Protein AF-A0A6A3K4R6-F1 (afdb_monomer_lite)

pLDDT: mean 71.96, std 21.34, range [23.67, 96.44]

Secondary structure (DSSP, 8-state):
--SEEEES-EEES-SS-SEE-TT--EEEEEEES-EEE-B-S--TTSSSBBS--EE--SEEEEEEES-EEESBBPPP-------TT-EEEEEEES-EEES-BS-S----TTEEEEEE--B---SSSS-----TT---S--------

InterPro domains:
  IPR011050 Pectin lyase fold/virulence factor [SSF51126] (2-77)
  IPR012334 Pectin lyase fold [G3DSA:2.160.20.10] (1-119)

Structure (mmCIF, N/CA/C/O backbone):
data_AF-A0A6A3K4R6-F1
#
_entry.id   AF-A0A6A3K4R6-F1
#
loop_
_atom_site.group_PDB
_atom_site.id
_atom_site.type_symbol
_atom_site.label_atom_id
_atom_site.label_alt_id
_atom_site.label_comp_id
_atom_site.label_asym_id
_atom_site.label_entity_id
_atom_site.label_seq_id
_atom_site.pdbx_PDB_ins_code
_atom_site.Cartn_x
_atom_site.Cartn_y
_atom_site.Cartn_z
_atom_site.occupancy
_atom_site.B_iso_or_equiv
_atom_site.auth_seq_id
_atom_site.auth_comp_id
_atom_site.auth_asym_id
_atom_site.auth_atom_id
_atom_site.pdbx_PDB_model_num
ATOM 1 N N . MET A 1 1 ? -13.097 -9.880 8.259 1.00 80.56 1 MET A N 1
ATOM 2 C CA . MET A 1 1 ? -11.750 -10.225 8.768 1.00 80.56 1 MET A CA 1
ATOM 3 C C . MET A 1 1 ? -11.466 -9.367 9.985 1.00 80.56 1 MET A C 1
ATOM 5 O O . MET A 1 1 ? -11.876 -8.216 9.991 1.00 80.56 1 MET A O 1
ATOM 9 N N . LYS A 1 2 ? -10.820 -9.906 11.020 1.00 90.12 2 LYS A N 1
ATOM 10 C CA . LYS A 1 2 ? -10.586 -9.198 12.286 1.00 90.12 2 LYS A CA 1
ATOM 11 C C . LYS A 1 2 ? -9.238 -9.623 12.861 1.00 90.12 2 LYS A C 1
ATOM 13 O O . LYS A 1 2 ? -8.918 -10.804 12.772 1.00 90.12 2 LYS A O 1
ATOM 18 N N . LYS A 1 3 ? -8.496 -8.690 13.471 1.00 90.94 3 LYS A N 1
ATOM 19 C CA . LYS A 1 3 ? -7.170 -8.930 14.076 1.00 90.94 3 LYS A CA 1
ATOM 20 C C . LYS A 1 3 ? -6.154 -9.509 13.083 1.00 90.94 3 LYS A C 1
ATOM 22 O O . LYS A 1 3 ? -5.477 -10.488 13.380 1.00 90.94 3 LYS A O 1
ATOM 27 N N . ILE A 1 4 ? -6.059 -8.905 11.902 1.00 93.50 4 ILE A N 1
ATOM 28 C CA . ILE A 1 4 ? -5.024 -9.257 10.925 1.00 93.50 4 ILE A CA 1
ATOM 29 C C . ILE A 1 4 ? -3.792 -8.386 11.174 1.00 93.50 4 ILE A C 1
ATOM 31 O O . ILE A 1 4 ? -3.918 -7.169 11.307 1.00 93.50 4 ILE A O 1
ATOM 35 N N . TRP A 1 5 ? -2.610 -8.998 11.228 1.00 95.12 5 TRP A N 1
ATOM 36 C CA . TRP A 1 5 ? -1.346 -8.282 11.365 1.00 95.12 5 TRP A CA 1
ATOM 37 C C . TRP A 1 5 ? -0.353 -8.773 10.317 1.00 95.12 5 TRP A C 1
ATOM 39 O O . TRP A 1 5 ? -0.041 -9.961 10.260 1.00 95.12 5 TRP A O 1
ATOM 49 N N . LEU A 1 6 ? 0.102 -7.849 9.475 1.00 94.56 6 LEU A N 1
ATOM 50 C CA . LEU A 1 6 ? 1.188 -8.047 8.526 1.00 94.56 6 LEU A CA 1
ATOM 51 C C . LEU A 1 6 ? 2.399 -7.282 9.061 1.00 94.56 6 LEU A C 1
ATOM 53 O O . LEU A 1 6 ? 2.323 -6.071 9.263 1.00 94.56 6 LEU A O 1
ATOM 57 N N . ASP A 1 7 ? 3.486 -7.990 9.337 1.00 96.12 7 ASP A N 1
ATOM 58 C CA . ASP A 1 7 ? 4.677 -7.425 9.972 1.00 96.12 7 ASP A CA 1
ATOM 59 C C . ASP A 1 7 ? 5.938 -8.017 9.361 1.00 96.12 7 ASP A C 1
ATOM 61 O O . ASP A 1 7 ? 5.998 -9.229 9.141 1.00 96.12 7 ASP A O 1
ATOM 65 N N . ARG A 1 8 ? 6.944 -7.168 9.117 1.00 95.75 8 ARG A N 1
ATOM 66 C CA . ARG A 1 8 ? 8.243 -7.571 8.549 1.00 95.75 8 ARG A CA 1
ATOM 67 C C . ARG A 1 8 ? 8.113 -8.416 7.277 1.00 95.75 8 ARG A C 1
ATOM 69 O O . ARG A 1 8 ? 8.860 -9.375 7.084 1.00 95.75 8 ARG A O 1
ATOM 76 N N . ILE A 1 9 ? 7.167 -8.062 6.409 1.00 96.44 9 ILE A N 1
ATOM 77 C CA . ILE A 1 9 ? 7.037 -8.692 5.094 1.00 96.44 9 ILE A CA 1
ATOM 78 C C . ILE A 1 9 ? 7.747 -7.858 4.031 1.00 96.44 9 ILE A C 1
ATOM 80 O O . ILE A 1 9 ? 7.853 -6.641 4.166 1.00 96.44 9 ILE A O 1
ATOM 84 N N . LYS A 1 10 ? 8.189 -8.517 2.958 1.00 95.25 10 LYS A N 1
ATOM 85 C CA . LYS A 1 10 ? 8.566 -7.858 1.707 1.00 95.25 10 LYS A CA 1
ATOM 86 C C . LYS A 1 10 ? 7.653 -8.343 0.587 1.00 95.25 10 LYS A C 1
ATOM 88 O O . LYS A 1 10 ? 7.466 -9.551 0.440 1.00 95.25 10 LYS A O 1
ATOM 93 N N . ILE A 1 11 ? 7.098 -7.420 -0.195 1.00 94.81 11 ILE A N 1
ATOM 94 C CA . ILE A 1 11 ? 6.340 -7.734 -1.413 1.00 94.81 11 ILE A CA 1
ATOM 95 C C . ILE A 1 11 ? 6.994 -7.018 -2.591 1.00 94.81 11 ILE A C 1
ATOM 97 O O . ILE A 1 11 ? 7.172 -5.804 -2.545 1.00 94.81 11 ILE A O 1
ATOM 101 N N . SER A 1 12 ? 7.330 -7.773 -3.639 1.00 94.75 12 SER A N 1
ATOM 102 C CA . SER A 1 12 ? 7.979 -7.268 -4.852 1.00 94.75 12 SER A CA 1
ATOM 103 C C . SER A 1 12 ? 7.542 -8.053 -6.093 1.00 94.75 12 SER A C 1
ATOM 105 O O . SER A 1 12 ? 7.108 -9.201 -5.979 1.00 94.75 12 SER A O 1
ATOM 107 N N . CYS A 1 13 ? 7.675 -7.451 -7.280 1.00 91.50 13 CYS A N 1
ATOM 108 C CA . CYS A 1 13 ? 7.436 -8.094 -8.584 1.00 91.50 13 CYS A CA 1
ATOM 109 C C . CYS A 1 13 ? 6.046 -8.753 -8.741 1.00 91.50 13 CYS A C 1
ATOM 111 O O . CYS A 1 13 ? 5.913 -9.835 -9.317 1.00 91.50 13 CYS A O 1
ATOM 113 N N . VAL A 1 14 ? 4.994 -8.116 -8.216 1.00 91.00 14 VAL A N 1
ATOM 114 C CA . VAL A 1 14 ? 3.603 -8.592 -8.326 1.00 91.00 14 VAL A CA 1
ATOM 115 C C . VAL A 1 14 ? 2.933 -7.967 -9.550 1.00 91.00 14 VAL A C 1
ATOM 117 O O . VAL A 1 14 ? 3.087 -6.783 -9.799 1.00 91.00 14 VAL A O 1
ATOM 120 N N . GLY A 1 15 ? 2.129 -8.726 -10.304 1.00 87.75 15 GLY A N 1
ATOM 121 C CA . GLY A 1 15 ? 1.478 -8.207 -11.522 1.00 87.75 15 GLY A CA 1
ATOM 122 C C . GLY A 1 15 ? 0.275 -7.273 -11.292 1.00 87.75 15 GLY A C 1
ATOM 123 O O . GLY A 1 15 ? -0.180 -6.606 -12.219 1.00 87.75 15 GLY A O 1
ATOM 124 N N . ARG A 1 16 ? -0.285 -7.234 -10.076 1.00 89.06 16 ARG A N 1
ATOM 125 C CA . ARG A 1 16 ? -1.408 -6.358 -9.685 1.00 89.06 16 ARG A CA 1
ATOM 126 C C . ARG A 1 16 ? -1.232 -5.898 -8.230 1.00 89.06 16 ARG A C 1
ATOM 128 O O . ARG A 1 16 ? -0.127 -5.527 -7.873 1.00 89.06 16 ARG A O 1
ATOM 135 N N . GLN A 1 17 ? -2.271 -5.870 -7.394 1.00 89.25 17 GLN A N 1
ATOM 136 C CA . GLN A 1 17 ? -2.189 -5.283 -6.047 1.00 89.25 17 GLN A CA 1
ATOM 137 C C . GLN A 1 17 ? -1.116 -5.945 -5.181 1.00 89.25 17 GLN A C 1
ATOM 139 O O . GLN A 1 17 ? -1.145 -7.164 -5.022 1.00 89.25 17 GLN A O 1
ATOM 144 N N . LEU A 1 18 ? -0.254 -5.134 -4.560 1.00 89.38 18 LEU A N 1
ATOM 145 C CA . LEU A 1 18 ? 0.620 -5.594 -3.478 1.00 89.38 18 LEU A CA 1
ATOM 146 C C . LEU A 1 18 ? -0.230 -6.033 -2.281 1.00 89.38 18 LEU A C 1
ATOM 148 O O . LEU A 1 18 ? -0.046 -7.125 -1.756 1.00 89.38 18 LEU A O 1
ATOM 152 N N . ILE A 1 19 ? -1.213 -5.211 -1.895 1.00 89.19 19 ILE A N 1
ATOM 153 C CA . ILE A 1 19 ? -2.213 -5.546 -0.874 1.00 89.19 19 ILE A CA 1
ATOM 154 C C . ILE A 1 19 ? -3.594 -5.073 -1.325 1.00 89.19 19 ILE A C 1
ATOM 156 O O . ILE A 1 19 ? -3.782 -3.943 -1.785 1.00 89.19 19 ILE A O 1
ATOM 160 N N . THR A 1 20 ? -4.605 -5.925 -1.142 1.00 87.94 20 THR A N 1
ATOM 161 C CA . THR A 1 20 ? -5.998 -5.527 -1.334 1.00 87.94 20 THR A CA 1
ATOM 162 C C . THR A 1 20 ? -6.940 -6.200 -0.351 1.00 87.94 20 THR A C 1
ATOM 164 O O . THR A 1 20 ? -6.850 -7.398 -0.102 1.00 87.94 20 THR A O 1
ATOM 167 N N . THR A 1 21 ? -7.886 -5.422 0.173 1.00 82.56 21 THR A N 1
ATOM 168 C CA . THR A 1 21 ? -9.056 -5.946 0.894 1.00 82.56 21 THR A CA 1
ATOM 169 C C . THR A 1 21 ? -10.274 -6.077 -0.023 1.00 82.56 21 THR A C 1
ATOM 171 O O . THR A 1 21 ? -11.246 -6.745 0.326 1.00 82.56 21 THR A O 1
ATOM 174 N N . ASN A 1 22 ? -10.227 -5.472 -1.218 1.00 79.06 22 ASN A N 1
ATOM 175 C CA . ASN A 1 22 ? -11.336 -5.394 -2.166 1.00 79.06 22 ASN A CA 1
ATOM 176 C C . ASN A 1 22 ? -12.656 -5.008 -1.460 1.00 79.06 22 ASN A C 1
ATOM 178 O O . ASN A 1 22 ? -12.718 -3.955 -0.839 1.00 79.06 22 ASN A O 1
ATOM 182 N N . LYS A 1 23 ? -13.709 -5.836 -1.520 1.00 75.62 23 LYS A N 1
ATOM 183 C CA . LYS A 1 23 ? -14.994 -5.598 -0.833 1.00 75.62 23 LYS A CA 1
ATOM 184 C C . LYS A 1 23 ? -15.118 -6.312 0.517 1.00 75.62 23 LYS A C 1
ATOM 186 O O . LYS A 1 23 ? -16.192 -6.296 1.113 1.00 75.62 23 LYS A O 1
ATOM 191 N N . ALA A 1 24 ? -14.069 -6.979 0.992 1.00 73.88 24 ALA A N 1
ATOM 192 C CA . ALA A 1 24 ? -14.143 -7.720 2.242 1.00 73.88 24 ALA A CA 1
ATOM 193 C C . ALA A 1 24 ? -14.234 -6.757 3.435 1.00 73.88 24 ALA A C 1
ATOM 195 O O . ALA A 1 24 ? -13.428 -5.835 3.563 1.00 73.88 24 ALA A O 1
ATOM 196 N N . ILE A 1 25 ? -15.191 -7.004 4.334 1.00 81.62 25 ILE A N 1
ATOM 197 C CA . ILE A 1 25 ? -15.284 -6.269 5.598 1.00 81.62 25 ILE A CA 1
ATOM 198 C C . ILE A 1 25 ? -14.059 -6.614 6.445 1.00 81.62 25 ILE A C 1
ATOM 200 O O . ILE A 1 25 ? -13.797 -7.793 6.715 1.00 81.62 25 ILE A O 1
ATOM 204 N N . THR A 1 26 ? -13.318 -5.594 6.866 1.00 83.00 26 THR A N 1
ATOM 205 C CA . THR A 1 26 ? -12.104 -5.734 7.673 1.00 83.00 26 THR A CA 1
ATOM 206 C C . THR A 1 26 ? -12.226 -4.875 8.925 1.00 83.00 26 THR A C 1
ATOM 208 O O . THR A 1 26 ? -12.012 -3.667 8.887 1.00 83.00 26 THR A O 1
ATOM 211 N N . ASP A 1 27 ? -12.574 -5.512 10.040 1.00 86.69 27 ASP A N 1
ATOM 212 C CA . ASP A 1 27 ? -12.805 -4.851 11.326 1.00 86.69 27 ASP A CA 1
ATOM 213 C C . ASP A 1 27 ? -11.522 -4.234 11.886 1.00 86.69 27 ASP A C 1
ATOM 215 O O . ASP A 1 27 ? -11.570 -3.182 12.511 1.00 86.69 27 ASP A O 1
ATOM 219 N N . SER A 1 28 ? -10.383 -4.908 11.698 1.00 88.50 28 SER A N 1
ATOM 220 C CA . SER A 1 28 ? -9.069 -4.381 12.065 1.00 88.50 28 SER A CA 1
ATOM 221 C C . SER A 1 28 ? -7.936 -5.088 11.322 1.00 88.50 28 SER A C 1
ATOM 223 O O . SER A 1 28 ? -7.856 -6.324 11.309 1.00 88.50 28 SER A O 1
ATOM 225 N N . MET A 1 29 ? -7.047 -4.288 10.731 1.00 91.50 29 MET A N 1
ATOM 226 C CA . MET A 1 29 ? -5.817 -4.734 10.081 1.00 91.50 29 MET A CA 1
ATOM 227 C C . MET A 1 29 ? -4.663 -3.779 10.393 1.00 91.50 29 MET A C 1
ATOM 229 O O . MET A 1 29 ? -4.810 -2.569 10.254 1.00 91.50 29 MET A O 1
ATOM 233 N N . THR A 1 30 ? -3.504 -4.317 10.758 1.00 93.00 30 THR A N 1
ATOM 234 C CA . THR A 1 30 ? -2.274 -3.532 10.926 1.00 93.00 30 THR A CA 1
ATOM 235 C C . THR A 1 30 ? -1.221 -4.025 9.947 1.00 93.00 30 THR A C 1
ATOM 237 O O . THR A 1 30 ? -1.010 -5.230 9.831 1.00 93.00 30 THR A O 1
ATOM 240 N N . ILE A 1 31 ? -0.557 -3.097 9.267 1.00 92.50 31 ILE A N 1
ATOM 241 C CA . ILE A 1 31 ? 0.592 -3.353 8.402 1.00 92.50 31 ILE A CA 1
ATOM 242 C C . ILE A 1 31 ? 1.760 -2.551 8.964 1.00 92.50 31 ILE A C 1
ATOM 244 O O . ILE A 1 31 ? 1.673 -1.324 9.051 1.00 92.50 31 ILE A O 1
ATOM 248 N N . GLY A 1 32 ? 2.828 -3.224 9.377 1.00 92.31 32 GLY A N 1
ATOM 249 C CA . GLY A 1 32 ? 3.960 -2.542 9.984 1.00 92.31 32 GLY A CA 1
ATOM 250 C C . GLY A 1 32 ? 5.315 -3.086 9.582 1.00 92.31 32 GLY A C 1
ATOM 251 O O . GLY A 1 32 ? 5.438 -4.251 9.203 1.00 92.31 32 GLY A O 1
ATOM 252 N N . ASN A 1 33 ? 6.338 -2.237 9.685 1.00 93.00 33 ASN A N 1
ATOM 253 C CA . ASN A 1 33 ? 7.745 -2.618 9.514 1.00 93.00 33 ASN A CA 1
ATOM 254 C C . ASN A 1 33 ? 8.021 -3.402 8.219 1.00 93.00 33 ASN A C 1
ATOM 256 O O . ASN A 1 33 ? 8.857 -4.305 8.215 1.00 93.00 33 ASN A O 1
ATOM 260 N N . SER A 1 34 ? 7.257 -3.135 7.162 1.00 92.25 34 SER A N 1
ATOM 261 C CA . SER A 1 34 ? 7.254 -3.941 5.940 1.00 92.25 34 SER A CA 1
ATOM 262 C C . SER A 1 34 ? 7.797 -3.158 4.750 1.00 92.25 34 SER A C 1
ATOM 264 O O . SER A 1 34 ? 7.717 -1.931 4.720 1.00 92.25 34 SER A O 1
ATOM 266 N N . ASP A 1 35 ? 8.344 -3.884 3.779 1.00 92.62 35 ASP A N 1
ATOM 267 C CA . ASP A 1 35 ? 8.943 -3.362 2.552 1.00 92.62 35 ASP A CA 1
ATOM 268 C C . ASP A 1 35 ? 8.046 -3.660 1.339 1.00 92.62 35 ASP A C 1
ATOM 270 O O . ASP A 1 35 ? 7.728 -4.812 1.031 1.00 92.62 35 ASP A O 1
ATOM 274 N N . PHE A 1 36 ? 7.614 -2.612 0.651 1.00 91.88 36 PHE A N 1
ATOM 275 C CA . PHE A 1 36 ? 6.769 -2.678 -0.532 1.00 91.88 36 PHE A CA 1
ATOM 276 C C . PHE A 1 36 ? 7.538 -2.101 -1.715 1.00 91.88 36 PHE A C 1
ATOM 278 O O . PHE A 1 36 ? 7.578 -0.886 -1.927 1.00 91.88 36 PHE A O 1
ATOM 285 N N . ASP A 1 37 ? 8.130 -3.013 -2.478 1.00 92.44 37 ASP A N 1
ATOM 286 C CA . ASP A 1 37 ? 9.067 -2.726 -3.553 1.00 92.44 37 ASP A CA 1
ATOM 287 C C . ASP A 1 37 ? 8.348 -2.811 -4.901 1.00 92.44 37 ASP A C 1
ATOM 289 O O . ASP A 1 37 ? 8.009 -3.888 -5.399 1.00 92.44 37 ASP A O 1
ATOM 293 N N . GLY A 1 38 ? 8.067 -1.643 -5.467 1.00 91.44 38 GLY A N 1
ATOM 294 C CA . GLY A 1 38 ? 7.402 -1.485 -6.750 1.00 91.44 38 GLY A CA 1
ATOM 295 C C . GLY A 1 38 ? 8.341 -1.473 -7.955 1.00 91.44 38 GLY A C 1
ATOM 296 O O . GLY A 1 38 ? 7.852 -1.315 -9.071 1.00 91.44 38 GLY A O 1
ATOM 297 N N . ASN A 1 39 ? 9.657 -1.637 -7.784 1.00 92.62 39 ASN A N 1
ATOM 298 C CA . ASN A 1 39 ? 10.547 -1.711 -8.941 1.00 92.62 39 ASN A 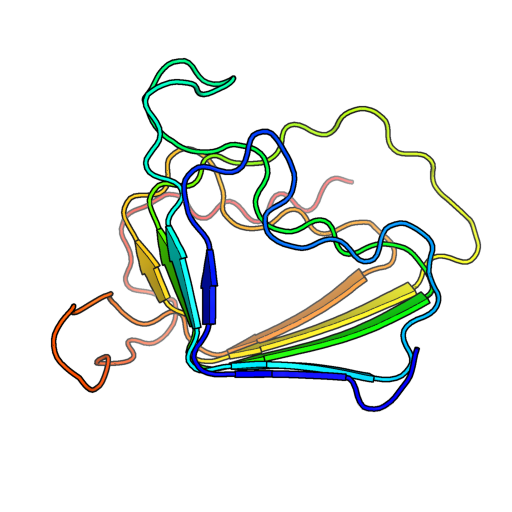CA 1
ATOM 299 C C . ASN A 1 39 ? 10.198 -2.949 -9.777 1.00 92.62 39 ASN A C 1
ATOM 301 O O . ASN A 1 39 ? 10.165 -4.073 -9.271 1.00 92.62 39 ASN A O 1
ATOM 305 N N . THR A 1 40 ? 9.908 -2.742 -11.059 1.00 91.69 40 THR A N 1
ATOM 306 C CA . THR A 1 40 ? 9.459 -3.809 -11.959 1.00 91.69 40 THR A CA 1
ATOM 307 C C . THR A 1 40 ? 9.905 -3.541 -13.388 1.00 91.69 40 THR A C 1
ATOM 309 O O . THR A 1 40 ? 9.901 -2.402 -13.839 1.00 91.69 40 THR A O 1
ATOM 312 N N . ASP A 1 41 ? 10.217 -4.597 -14.138 1.00 92.81 41 ASP A N 1
ATOM 313 C CA . ASP A 1 41 ? 10.487 -4.492 -15.580 1.00 92.81 41 ASP A CA 1
ATOM 314 C C . ASP A 1 41 ? 9.205 -4.224 -16.389 1.00 92.81 41 ASP A C 1
ATOM 316 O O . ASP A 1 41 ? 9.251 -3.787 -17.539 1.00 92.81 41 ASP A O 1
ATOM 320 N N . TYR A 1 42 ? 8.042 -4.489 -15.786 1.00 89.06 42 TYR A N 1
ATOM 321 C CA . TYR A 1 42 ? 6.737 -4.407 -16.431 1.00 89.06 42 TYR A CA 1
ATOM 322 C C . TYR A 1 42 ? 5.813 -3.507 -15.609 1.00 89.06 42 TYR A C 1
ATOM 324 O O . TYR A 1 42 ? 5.233 -3.951 -14.615 1.00 89.06 42 TYR A O 1
ATOM 332 N N . SER A 1 43 ? 5.660 -2.250 -16.031 1.00 87.19 43 SER A N 1
ATOM 333 C CA . SER A 1 43 ? 4.715 -1.299 -15.433 1.00 87.19 43 SER A CA 1
ATOM 334 C C . SER A 1 43 ? 3.683 -0.793 -16.439 1.00 87.19 43 SER A C 1
ATOM 336 O O . SER A 1 43 ? 3.936 -0.748 -17.644 1.00 87.19 43 SER A O 1
ATOM 338 N N . ALA A 1 44 ? 2.497 -0.404 -15.961 1.00 84.06 44 ALA A N 1
ATOM 339 C CA . ALA A 1 44 ? 1.460 0.164 -16.824 1.00 84.06 44 ALA A CA 1
ATOM 340 C C . ALA A 1 44 ? 1.750 1.633 -17.185 1.00 84.06 44 ALA A C 1
ATOM 342 O O . ALA A 1 44 ? 1.191 2.156 -18.154 1.00 84.06 44 ALA A O 1
ATOM 343 N N . SER A 1 45 ? 2.631 2.281 -16.425 1.00 82.50 45 SER A N 1
ATOM 344 C CA . SER A 1 45 ? 3.256 3.574 -16.712 1.00 82.50 45 SER A CA 1
ATOM 345 C C . SER A 1 45 ? 4.437 3.497 -17.694 1.00 82.50 45 SER A C 1
ATOM 347 O O . SER A 1 45 ? 4.846 4.536 -18.208 1.00 82.50 45 SER A O 1
ATOM 349 N N . CYS A 1 46 ? 4.965 2.301 -17.981 1.00 87.62 46 CYS A N 1
ATOM 350 C CA . CYS A 1 46 ? 6.147 2.068 -18.823 1.00 87.62 46 CYS A CA 1
ATOM 351 C C . CYS A 1 46 ? 7.433 2.791 -18.352 1.00 87.62 46 CYS A C 1
ATOM 353 O O . CYS A 1 46 ? 8.282 3.128 -19.176 1.00 87.62 46 CYS A O 1
ATOM 355 N N . ASP A 1 47 ? 7.582 3.039 -17.048 1.00 88.69 47 ASP A N 1
ATOM 356 C CA . ASP A 1 47 ? 8.718 3.746 -16.424 1.00 88.69 47 ASP A CA 1
ATOM 357 C C . ASP A 1 47 ? 9.417 2.938 -15.310 1.00 88.69 47 ASP A C 1
ATOM 359 O O . ASP A 1 47 ? 10.221 3.481 -14.552 1.00 88.69 47 ASP A O 1
ATOM 363 N N . GLY A 1 48 ? 9.075 1.656 -15.170 1.00 90.50 48 GLY A N 1
ATOM 364 C CA . GLY A 1 48 ? 9.640 0.762 -14.161 1.00 90.50 48 GLY A CA 1
ATOM 365 C C . GLY A 1 48 ? 9.042 0.880 -12.753 1.00 90.50 48 GLY A C 1
ATOM 366 O O . GLY A 1 48 ? 9.539 0.228 -11.836 1.00 90.50 48 GLY A O 1
ATOM 367 N N . HIS A 1 49 ? 7.983 1.681 -12.572 1.00 89.56 49 HIS A N 1
ATOM 368 C CA . HIS A 1 49 ? 7.318 1.871 -11.282 1.00 89.56 49 HIS A CA 1
ATOM 369 C C . HIS A 1 49 ? 5.962 1.161 -11.220 1.00 89.56 49 HIS A C 1
ATOM 371 O O . HIS A 1 49 ? 5.106 1.353 -12.078 1.00 89.56 49 HIS A O 1
ATOM 377 N N . HIS A 1 50 ? 5.727 0.352 -10.187 1.00 89.00 50 HIS A N 1
ATOM 378 C CA . HIS A 1 50 ? 4.517 -0.464 -10.073 1.00 89.00 50 HIS A CA 1
ATOM 379 C C . HIS A 1 50 ? 3.261 0.357 -9.761 1.00 89.00 50 HIS A C 1
ATOM 381 O O . HIS A 1 50 ? 3.156 0.968 -8.697 1.00 89.00 50 HIS A O 1
ATOM 387 N N . ASP A 1 51 ? 2.270 0.316 -10.652 1.00 81.38 51 ASP A N 1
ATOM 388 C CA . ASP A 1 51 ? 1.022 1.080 -10.529 1.00 81.38 51 ASP A CA 1
ATOM 389 C C . ASP A 1 51 ? 0.067 0.573 -9.436 1.00 81.38 51 ASP A C 1
ATOM 391 O O . ASP A 1 51 ? -0.773 1.325 -8.948 1.00 81.38 51 ASP A O 1
ATOM 395 N N . TRP A 1 52 ? 0.104 -0.718 -9.090 1.00 82.31 52 TRP A N 1
ATOM 396 C CA . TRP A 1 52 ? -0.939 -1.364 -8.282 1.00 82.31 52 TRP A CA 1
ATOM 397 C C . TRP A 1 52 ? -0.453 -1.637 -6.855 1.00 82.31 52 TRP A C 1
ATOM 399 O O . TRP A 1 52 ? -0.271 -2.787 -6.464 1.00 82.31 52 TRP A O 1
ATOM 409 N N . SER A 1 53 ? -0.245 -0.594 -6.054 1.00 84.44 53 SER A N 1
ATOM 410 C CA . SER A 1 53 ? 0.242 -0.745 -4.676 1.00 84.44 53 SER A CA 1
ATOM 411 C C . SER A 1 53 ? -0.851 -1.252 -3.718 1.00 84.44 53 SER A C 1
ATOM 413 O O . SER A 1 53 ? -1.060 -2.460 -3.569 1.00 84.44 53 SER A O 1
ATOM 415 N N . PHE A 1 54 ? -1.593 -0.342 -3.092 1.00 85.62 54 PHE A N 1
ATOM 416 C CA . PHE A 1 54 ? -2.612 -0.650 -2.092 1.00 85.62 54 PHE A CA 1
ATOM 417 C C . PHE A 1 54 ? -4.004 -0.343 -2.633 1.00 85.62 54 PHE A C 1
ATOM 419 O O . PHE A 1 54 ? -4.291 0.773 -3.058 1.00 85.62 54 PHE A O 1
ATOM 426 N N . MET A 1 55 ? -4.906 -1.323 -2.566 1.00 84.25 55 MET A N 1
ATOM 427 C CA . MET A 1 55 ? -6.324 -1.115 -2.868 1.00 84.25 55 MET A CA 1
ATOM 428 C C . MET A 1 55 ? -7.174 -1.515 -1.669 1.00 84.25 55 MET A C 1
ATOM 430 O O . MET A 1 55 ? -7.619 -2.665 -1.553 1.00 84.25 55 MET A O 1
ATOM 434 N N . ILE A 1 56 ? -7.387 -0.542 -0.784 1.00 81.69 56 ILE A N 1
ATOM 435 C CA . ILE A 1 56 ? -8.219 -0.683 0.407 1.00 81.69 56 ILE A CA 1
ATOM 436 C C . ILE A 1 56 ? -9.595 -0.092 0.121 1.00 81.69 56 ILE A C 1
ATOM 438 O O . ILE A 1 56 ? -9.750 1.106 -0.103 1.00 81.69 56 ILE A O 1
ATOM 442 N N . TYR A 1 57 ? -10.594 -0.963 0.093 1.00 78.06 57 TYR A N 1
ATOM 443 C CA . TYR A 1 57 ? -11.971 -0.619 -0.239 1.00 78.06 57 TYR A CA 1
ATOM 444 C C . TYR A 1 57 ? -12.938 -1.365 0.701 1.00 78.06 57 TYR A C 1
ATOM 446 O O . TYR A 1 57 ? -12.518 -2.179 1.531 1.00 78.06 57 TYR A O 1
ATOM 454 N N . GLY A 1 58 ? -14.232 -1.040 0.630 1.00 79.50 58 GLY A N 1
ATOM 455 C CA . GLY A 1 58 ? -15.279 -1.633 1.468 1.00 79.50 58 GLY A CA 1
ATOM 456 C C . GLY A 1 58 ? -15.400 -0.991 2.855 1.00 79.50 58 GLY A C 1
ATOM 457 O O . GLY A 1 58 ? -15.091 0.186 3.032 1.00 79.50 58 GLY A O 1
ATOM 458 N N . LYS A 1 59 ? -15.902 -1.760 3.831 1.00 86.31 59 LYS A N 1
ATOM 459 C CA . LYS A 1 59 ? -15.961 -1.389 5.257 1.00 86.31 59 LYS A CA 1
ATOM 460 C C . LYS A 1 59 ? -14.678 -1.868 5.936 1.00 86.31 59 LYS A C 1
ATOM 462 O O . LYS A 1 59 ? -14.586 -3.043 6.292 1.00 86.31 59 LYS A O 1
ATOM 467 N N . THR A 1 60 ? -13.687 -0.990 6.064 1.00 84.50 60 THR A N 1
ATOM 468 C CA . THR A 1 60 ? -12.334 -1.373 6.497 1.00 84.50 60 THR A CA 1
ATOM 469 C C . THR A 1 60 ? -11.752 -0.380 7.495 1.00 84.50 60 THR A C 1
ATOM 471 O O . THR A 1 60 ? -11.780 0.824 7.261 1.00 84.50 60 THR A O 1
ATOM 474 N N . GLN A 1 61 ? -11.161 -0.886 8.576 1.00 87.50 61 GLN A N 1
ATOM 475 C CA . GLN A 1 61 ? -10.307 -0.108 9.474 1.00 87.50 61 GLN A CA 1
ATOM 476 C C . GLN A 1 61 ? -8.882 -0.652 9.408 1.00 87.50 61 GLN A C 1
ATOM 478 O O . GLN A 1 61 ? -8.672 -1.855 9.606 1.00 87.50 61 GLN A O 1
ATOM 483 N N . PHE A 1 62 ? -7.906 0.210 9.123 1.00 86.38 62 PHE A N 1
ATOM 484 C CA . PHE A 1 62 ? -6.515 -0.221 9.044 1.00 86.38 62 PHE A CA 1
ATOM 485 C C . PHE A 1 62 ? -5.506 0.805 9.559 1.00 86.38 62 PHE A C 1
ATOM 487 O O . PHE A 1 62 ? -5.733 2.013 9.504 1.00 86.38 62 PHE A O 1
ATOM 494 N N . SER A 1 63 ? -4.368 0.284 10.012 1.00 89.06 63 SER A N 1
ATOM 495 C CA . SER A 1 63 ? -3.202 1.057 10.428 1.00 89.06 63 SER A CA 1
ATOM 496 C C . SER A 1 63 ? -1.987 0.670 9.589 1.00 89.06 63 SER A C 1
ATOM 498 O O . SER A 1 63 ? -1.696 -0.518 9.454 1.00 89.06 63 SER A O 1
ATOM 500 N N . MET A 1 64 ? -1.269 1.656 9.060 1.00 87.56 64 MET A N 1
ATOM 501 C CA . MET A 1 64 ? 0.048 1.502 8.443 1.00 87.56 64 MET A CA 1
ATOM 502 C C . MET A 1 64 ? 1.074 2.245 9.289 1.00 87.56 64 MET A C 1
ATOM 504 O O . MET A 1 64 ? 0.862 3.408 9.634 1.00 87.56 64 MET A O 1
ATOM 508 N N . LEU A 1 65 ? 2.112 1.525 9.714 1.00 88.31 65 LEU A N 1
ATOM 509 C CA . LEU A 1 65 ? 3.103 2.023 10.658 1.00 88.31 65 LEU A CA 1
ATOM 510 C C . LEU A 1 65 ? 4.519 1.622 10.239 1.00 88.31 65 LEU A C 1
ATOM 512 O O . LEU A 1 65 ? 4.845 0.436 10.235 1.00 88.31 65 LEU A O 1
ATOM 516 N N . ASN A 1 66 ? 5.392 2.600 9.998 1.00 87.19 66 ASN A N 1
ATOM 517 C CA . ASN A 1 66 ? 6.820 2.359 9.753 1.00 87.19 66 ASN A CA 1
ATOM 518 C C . ASN A 1 66 ? 7.099 1.383 8.585 1.00 87.19 66 ASN A C 1
ATOM 520 O O . ASN A 1 66 ? 7.959 0.509 8.672 1.00 87.19 66 ASN A O 1
ATOM 524 N N . ASN A 1 67 ? 6.341 1.487 7.498 1.00 85.12 67 ASN A N 1
ATOM 525 C CA . ASN A 1 67 ? 6.584 0.738 6.268 1.00 85.12 67 ASN A CA 1
ATOM 526 C C . ASN A 1 67 ? 7.476 1.534 5.314 1.00 85.12 67 ASN A C 1
ATOM 528 O O . ASN A 1 67 ? 7.476 2.765 5.331 1.00 85.12 67 ASN A O 1
ATOM 532 N N . TYR A 1 68 ? 8.193 0.837 4.440 1.00 87.56 68 TYR A N 1
ATOM 533 C CA . TYR A 1 68 ? 8.911 1.435 3.324 1.00 87.56 68 TYR A CA 1
ATOM 534 C C . TYR A 1 68 ? 8.187 1.104 2.022 1.00 87.56 68 TYR A C 1
ATOM 536 O O . TYR A 1 68 ? 7.955 -0.060 1.720 1.00 87.56 68 TYR A O 1
ATOM 544 N N . ILE A 1 69 ? 7.769 2.130 1.283 1.00 85.75 69 ILE A N 1
ATOM 545 C CA . ILE A 1 69 ? 6.982 1.992 0.057 1.00 85.75 69 ILE A CA 1
ATOM 546 C C . ILE A 1 69 ? 7.686 2.773 -1.043 1.00 85.75 69 ILE A C 1
ATOM 548 O O . ILE A 1 69 ? 7.794 4.004 -0.981 1.00 85.75 69 ILE A O 1
ATOM 552 N N . HIS A 1 70 ? 8.186 2.065 -2.049 1.00 87.06 70 HIS A N 1
ATOM 553 C CA . HIS A 1 70 ? 9.051 2.682 -3.042 1.00 87.06 70 HIS A CA 1
ATOM 554 C C . HIS A 1 70 ? 8.929 2.077 -4.429 1.00 87.06 70 HIS A C 1
ATOM 556 O O . HIS A 1 70 ? 8.446 0.961 -4.585 1.00 87.06 70 HIS A O 1
ATOM 562 N N . GLY A 1 71 ? 9.376 2.818 -5.445 1.00 87.81 71 GLY A N 1
ATOM 563 C CA . GLY A 1 71 ? 9.296 2.364 -6.834 1.00 87.81 71 GLY A CA 1
ATOM 564 C C . GLY A 1 71 ? 7.851 2.200 -7.305 1.00 87.81 71 GLY A C 1
ATOM 565 O O . GLY A 1 71 ? 7.580 1.385 -8.171 1.00 87.81 71 GLY A O 1
ATOM 566 N N . THR A 1 72 ? 6.893 2.908 -6.706 1.00 84.81 72 THR A N 1
ATOM 567 C CA . THR A 1 72 ? 5.473 2.795 -7.068 1.00 84.81 72 THR A CA 1
ATOM 568 C C . THR A 1 72 ? 5.027 3.964 -7.933 1.00 84.81 72 THR A C 1
ATOM 570 O O . THR A 1 72 ? 5.498 5.092 -7.769 1.00 84.81 72 THR A O 1
ATOM 573 N N . TRP A 1 73 ? 4.099 3.681 -8.846 1.00 77.38 73 TRP A N 1
ATOM 574 C CA . TRP A 1 73 ? 3.356 4.685 -9.593 1.00 77.38 73 TRP A CA 1
ATOM 575 C C . TRP A 1 73 ? 1.938 4.808 -9.025 1.00 77.38 73 TRP A C 1
ATOM 577 O O . TRP A 1 73 ? 1.357 3.867 -8.480 1.00 77.38 73 TRP A O 1
ATOM 587 N N . ALA A 1 74 ? 1.367 5.996 -9.156 1.00 64.38 74 ALA A N 1
ATOM 588 C CA . ALA A 1 74 ? -0.006 6.288 -8.776 1.00 64.38 74 ALA A CA 1
ATOM 589 C C . ALA A 1 74 ? -1.049 5.398 -9.478 1.00 64.38 74 ALA A C 1
ATOM 591 O O . ALA A 1 74 ? -1.165 5.403 -10.706 1.00 64.38 74 ALA A O 1
ATOM 592 N N . VAL A 1 75 ? -1.917 4.726 -8.716 1.00 49.94 75 VAL A N 1
ATOM 593 C CA . VAL A 1 75 ? -3.056 3.993 -9.290 1.00 49.94 75 VAL A CA 1
ATOM 594 C C . VAL A 1 75 ? -3.919 4.955 -10.113 1.00 49.94 75 VAL A C 1
ATOM 596 O O . VAL A 1 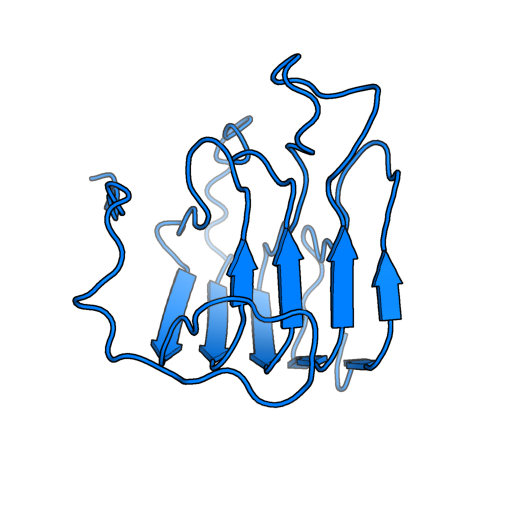75 ? -4.566 5.844 -9.573 1.00 49.94 75 VAL A O 1
ATOM 599 N N . ARG A 1 76 ? -4.029 4.739 -11.430 1.00 44.03 76 ARG A N 1
ATOM 600 C CA . ARG A 1 76 ? -5.128 5.331 -12.206 1.00 44.03 76 ARG A CA 1
ATOM 601 C C . ARG A 1 76 ? -6.435 4.683 -11.760 1.00 44.03 76 ARG A C 1
ATO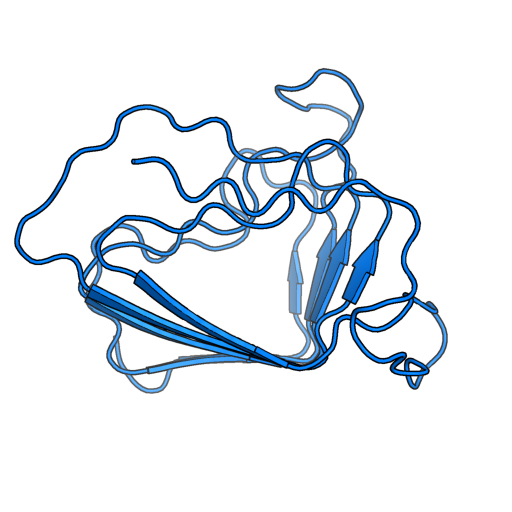M 603 O O . ARG A 1 76 ? -6.617 3.478 -11.951 1.00 44.03 76 ARG A O 1
ATOM 610 N N . ARG A 1 77 ? -7.394 5.472 -11.258 1.00 43.50 77 ARG A N 1
ATOM 611 C CA . ARG A 1 77 ? -8.777 5.002 -11.066 1.00 43.50 77 ARG A CA 1
ATOM 612 C C . ARG A 1 77 ? -9.286 4.303 -12.326 1.00 43.50 77 ARG A C 1
ATOM 614 O O . ARG A 1 77 ? -9.590 4.954 -13.324 1.00 43.50 77 ARG A O 1
ATOM 621 N N . ARG A 1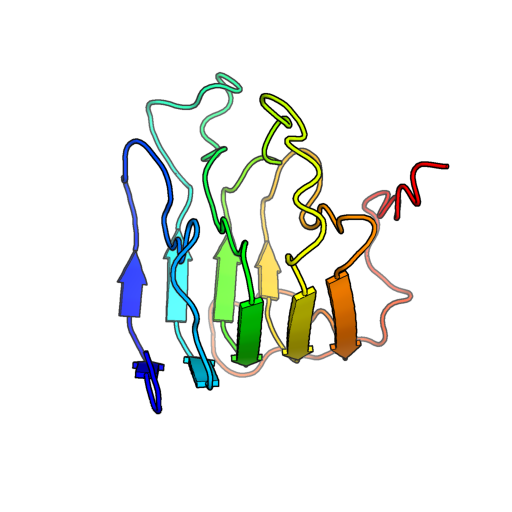 78 ? -9.511 2.990 -12.262 1.00 34.78 78 ARG A N 1
ATOM 622 C CA . ARG A 1 78 ? -10.471 2.335 -13.154 1.00 34.78 78 ARG A CA 1
ATOM 623 C C . ARG A 1 78 ? -11.784 2.159 -12.404 1.00 34.78 78 ARG A C 1
ATOM 625 O O . ARG A 1 78 ? -11.993 1.185 -11.697 1.00 34.78 78 ARG A O 1
ATOM 632 N N . ARG A 1 79 ? -12.661 3.142 -12.636 1.00 32.12 79 ARG A N 1
ATOM 633 C CA . ARG A 1 79 ? -14.107 3.139 -12.369 1.00 32.12 79 ARG A CA 1
ATOM 634 C C . ARG A 1 79 ? -14.501 3.198 -10.885 1.00 32.12 79 ARG A C 1
ATOM 636 O O . ARG A 1 79 ? -14.496 2.213 -10.157 1.00 32.12 79 ARG A O 1
ATOM 643 N N . ARG A 1 80 ? -14.931 4.391 -10.464 1.00 41.22 80 ARG A N 1
ATOM 644 C CA . ARG A 1 80 ? -15.592 4.646 -9.180 1.00 41.22 80 ARG A CA 1
ATOM 645 C C . ARG A 1 80 ? -16.968 3.965 -9.188 1.00 41.22 80 ARG A C 1
ATOM 647 O O . ARG A 1 80 ? -17.935 4.540 -9.671 1.00 41.22 80 ARG A O 1
ATOM 654 N N . VAL A 1 81 ? -17.065 2.751 -8.652 1.00 40.09 81 VAL A N 1
ATOM 655 C CA . VAL A 1 81 ? -18.345 2.265 -8.123 1.00 40.09 81 VAL A CA 1
ATOM 656 C C . VAL A 1 81 ? -18.480 2.905 -6.744 1.00 40.09 81 VAL A C 1
ATOM 658 O O . VAL A 1 81 ? -17.786 2.522 -5.800 1.00 40.09 81 VAL A O 1
ATOM 661 N N . VAL A 1 82 ? -19.283 3.968 -6.651 1.00 50.19 82 VAL A N 1
ATOM 662 C CA . VAL A 1 82 ? -19.662 4.539 -5.354 1.00 50.19 82 VAL A CA 1
ATOM 663 C C . VAL A 1 82 ? -20.613 3.545 -4.715 1.00 50.19 82 VAL A C 1
ATOM 665 O O . VAL A 1 82 ? -21.794 3.523 -5.043 1.00 50.19 82 VAL A O 1
ATOM 668 N N . GLU A 1 83 ? -20.097 2.693 -3.839 1.00 60.16 83 GLU A N 1
ATOM 669 C CA . GLU A 1 83 ? -20.969 1.886 -3.001 1.00 60.16 83 GLU A CA 1
ATOM 670 C C . GLU A 1 83 ? -21.361 2.677 -1.762 1.00 60.16 83 GLU A C 1
ATOM 672 O O . GLU A 1 83 ? -20.521 3.230 -1.048 1.00 60.16 83 GLU A O 1
ATOM 677 N N . SER A 1 84 ? -22.670 2.738 -1.529 1.00 62.22 84 SER A N 1
ATOM 678 C CA . SER A 1 84 ? -23.310 3.475 -0.438 1.00 62.22 84 SER A CA 1
ATOM 679 C C . SER A 1 84 ? -22.906 2.974 0.949 1.00 62.22 84 SER A C 1
ATOM 681 O O . SER A 1 84 ? -23.152 3.659 1.941 1.00 62.22 84 SER A O 1
ATOM 683 N N . GLU A 1 85 ? -22.271 1.808 1.032 1.00 66.25 85 GLU A N 1
ATOM 684 C CA . GLU A 1 85 ? -21.844 1.191 2.281 1.00 66.25 85 GLU A CA 1
ATOM 685 C C . GLU A 1 85 ? -20.332 1.242 2.526 1.00 66.25 85 GLU A C 1
ATOM 687 O O . GLU A 1 85 ? -19.892 0.871 3.614 1.00 66.25 85 GLU A O 1
ATOM 692 N N . ALA A 1 86 ? -19.527 1.706 1.564 1.00 72.50 86 ALA A N 1
ATOM 693 C CA . ALA A 1 86 ? -18.081 1.789 1.748 1.00 72.50 86 ALA A CA 1
ATOM 694 C C . ALA A 1 86 ? -17.722 2.838 2.820 1.00 72.50 86 ALA A C 1
ATOM 696 O O . ALA A 1 86 ? -18.223 3.968 2.799 1.00 72.50 86 ALA A O 1
ATOM 697 N N . ASN A 1 87 ? -16.859 2.447 3.759 1.00 82.00 87 ASN A N 1
ATOM 698 C CA . ASN A 1 87 ? -16.308 3.305 4.803 1.00 82.00 87 ASN A CA 1
ATOM 699 C C . ASN A 1 87 ? -14.912 2.793 5.168 1.00 82.00 87 ASN A C 1
ATOM 701 O O . ASN A 1 87 ? -14.775 1.691 5.708 1.00 82.00 87 ASN A O 1
ATOM 705 N N . VAL A 1 88 ? -13.894 3.590 4.856 1.00 80.81 88 VAL A N 1
ATOM 706 C CA . VAL A 1 88 ? -12.503 3.263 5.167 1.00 80.81 88 VAL A CA 1
ATOM 707 C C . VAL A 1 88 ? -11.982 4.235 6.214 1.00 80.81 88 VAL A C 1
ATOM 709 O O . VAL A 1 88 ? -11.972 5.440 5.978 1.00 80.81 88 VAL A O 1
ATOM 712 N N . VAL A 1 89 ? -11.507 3.708 7.340 1.00 85.00 89 VAL A N 1
ATOM 713 C CA . VAL A 1 89 ? -10.793 4.476 8.364 1.00 85.00 89 VAL A CA 1
ATOM 714 C C . VAL A 1 89 ? -9.335 4.040 8.348 1.00 85.00 89 VAL A C 1
ATOM 716 O O . VAL A 1 89 ? -9.031 2.875 8.607 1.00 85.00 89 VAL A O 1
ATOM 719 N N . ALA A 1 90 ? -8.443 4.967 8.013 1.00 82.94 90 ALA A N 1
ATOM 720 C CA . ALA A 1 90 ? -7.015 4.718 7.891 1.00 82.94 90 ALA A CA 1
ATOM 721 C C . ALA A 1 90 ? -6.223 5.552 8.897 1.00 82.94 90 ALA A C 1
ATOM 723 O O . ALA A 1 90 ? -6.416 6.767 8.981 1.00 82.94 90 ALA A O 1
ATOM 724 N N . HIS A 1 91 ? -5.279 4.918 9.584 1.00 84.69 91 HIS A N 1
ATOM 725 C CA . HIS A 1 91 ? -4.213 5.600 10.309 1.00 84.69 91 HIS A CA 1
ATOM 726 C C . HIS A 1 91 ? -2.875 5.266 9.649 1.00 84.69 91 HIS A C 1
ATOM 728 O O . HIS A 1 91 ? -2.490 4.104 9.600 1.00 84.69 91 HIS A O 1
ATOM 734 N N . VAL A 1 92 ? -2.186 6.266 9.109 1.00 81.62 92 VAL A N 1
ATOM 735 C CA . VAL A 1 92 ? -0.944 6.095 8.343 1.00 81.62 92 VAL A CA 1
ATOM 736 C C . VAL A 1 92 ? 0.126 6.942 9.018 1.00 81.62 92 VAL A C 1
ATOM 738 O O . VAL A 1 92 ? 0.052 8.169 8.992 1.00 81.62 92 VAL A O 1
ATOM 741 N N . ALA A 1 93 ? 1.091 6.322 9.686 1.00 80.38 93 ALA A N 1
ATOM 742 C CA . ALA A 1 93 ? 2.065 7.071 10.471 1.00 80.38 93 ALA A CA 1
ATOM 743 C C . ALA A 1 93 ? 3.477 6.521 10.313 1.00 80.38 93 ALA A C 1
ATOM 745 O O . ALA A 1 93 ? 3.701 5.315 10.383 1.00 80.38 93 ALA A O 1
ATOM 746 N N . ILE A 1 94 ? 4.445 7.430 10.156 1.00 80.38 94 ILE A N 1
ATOM 747 C CA . ILE A 1 94 ? 5.881 7.104 10.122 1.00 80.38 94 ILE A CA 1
ATOM 748 C C . ILE A 1 94 ? 6.249 6.215 8.910 1.00 80.38 94 ILE A C 1
ATOM 750 O O . ILE A 1 94 ? 7.361 5.709 8.802 1.00 80.38 94 ILE A O 1
ATOM 754 N N . ASP A 1 95 ? 5.335 6.040 7.954 1.00 75.38 95 ASP A N 1
ATOM 755 C CA . ASP A 1 95 ? 5.625 5.352 6.701 1.00 75.38 95 ASP A CA 1
ATOM 756 C C . ASP A 1 95 ? 6.524 6.211 5.809 1.00 75.38 95 ASP A C 1
ATOM 758 O O . ASP A 1 95 ? 6.411 7.442 5.738 1.00 75.38 95 ASP A O 1
ATOM 762 N N . CYS A 1 96 ? 7.401 5.537 5.079 1.00 80.31 96 CYS A N 1
ATOM 763 C CA . CYS A 1 96 ? 8.354 6.155 4.190 1.00 80.31 96 CYS A CA 1
ATOM 764 C C . CYS A 1 96 ? 8.010 5.900 2.729 1.00 80.31 96 CYS A C 1
ATOM 766 O O . CYS A 1 96 ? 7.870 4.753 2.314 1.00 80.31 96 CYS A O 1
ATOM 768 N N . TRP A 1 97 ? 7.922 6.975 1.946 1.00 78.50 97 TRP A N 1
ATOM 769 C CA . TRP A 1 97 ? 7.586 6.930 0.525 1.00 78.50 97 TRP A CA 1
ATOM 770 C C . TRP A 1 97 ? 8.758 7.461 -0.302 1.00 78.50 97 TRP A C 1
ATOM 772 O O . TRP A 1 97 ? 9.089 8.643 -0.205 1.00 78.50 97 TRP A O 1
ATOM 782 N N . GLY A 1 98 ? 9.400 6.607 -1.103 1.00 78.69 98 GLY A N 1
ATOM 783 C CA . GLY A 1 98 ? 10.626 6.954 -1.834 1.00 78.69 98 GLY A CA 1
ATOM 784 C C . GLY A 1 98 ? 10.588 6.553 -3.305 1.00 78.69 98 GLY A C 1
ATOM 785 O O . GLY A 1 98 ? 9.992 5.545 -3.645 1.00 78.69 98 GLY A O 1
ATOM 786 N N . SER A 1 99 ? 11.238 7.328 -4.183 1.00 81.69 99 SER A N 1
ATOM 787 C CA . SER A 1 99 ? 11.338 7.018 -5.623 1.00 81.69 99 SER A CA 1
ATOM 788 C C . SER A 1 99 ? 9.993 6.615 -6.245 1.00 81.69 99 SER A C 1
ATOM 790 O O . SER A 1 99 ? 9.890 5.581 -6.891 1.00 81.69 99 SER A O 1
ATOM 792 N N . ASN A 1 100 ? 8.942 7.384 -5.963 1.00 78.31 100 ASN A N 1
ATOM 793 C CA . ASN A 1 100 ? 7.620 7.157 -6.533 1.00 78.31 100 ASN A CA 1
ATOM 794 C C . ASN A 1 100 ? 7.370 8.180 -7.635 1.00 78.31 100 ASN A C 1
ATOM 796 O O . ASN A 1 100 ? 7.661 9.368 -7.463 1.00 78.31 100 ASN A O 1
ATOM 800 N N . THR A 1 101 ? 6.798 7.728 -8.740 1.00 76.25 101 THR A N 1
ATOM 801 C CA . THR A 1 101 ? 6.399 8.571 -9.864 1.00 76.25 101 THR A CA 1
ATOM 802 C C . THR A 1 101 ? 4.875 8.796 -9.803 1.00 76.25 101 THR A C 1
ATOM 804 O O . THR A 1 101 ? 4.096 7.911 -9.456 1.00 76.25 101 THR A O 1
ATOM 807 N N . GLY A 1 102 ? 4.403 10.029 -10.028 1.00 77.19 102 GLY A N 1
ATOM 808 C CA . GLY A 1 102 ? 2.979 10.377 -9.865 1.00 77.19 102 GLY A CA 1
ATOM 809 C C . GLY A 1 102 ? 2.586 10.805 -8.438 1.00 77.19 102 GLY A C 1
ATOM 810 O O . GLY A 1 102 ? 3.130 11.781 -7.927 1.00 77.19 102 GLY A O 1
ATOM 811 N N . HIS A 1 103 ? 1.593 10.148 -7.820 1.00 71.88 103 HIS A N 1
ATOM 812 C CA . HIS A 1 103 ? 1.055 10.484 -6.487 1.00 71.88 103 HIS A CA 1
ATOM 813 C C . HIS A 1 103 ? 0.961 9.251 -5.564 1.00 71.88 103 HIS A C 1
ATOM 815 O O . HIS A 1 103 ? 0.769 8.136 -6.033 1.00 71.88 103 HIS A O 1
ATOM 821 N N . SER A 1 104 ? 1.065 9.433 -4.240 1.00 72.00 104 SER A N 1
ATOM 822 C CA . SER A 1 104 ? 1.028 8.306 -3.278 1.00 72.00 104 SER A CA 1
ATOM 823 C C . SER A 1 104 ? -0.362 7.949 -2.756 1.00 72.00 104 SER A C 1
ATOM 825 O O . SER A 1 104 ? -0.598 6.802 -2.393 1.00 72.00 104 SER A O 1
ATOM 827 N N . PHE A 1 105 ? -1.285 8.914 -2.694 1.00 73.44 105 PHE A N 1
ATOM 828 C CA . PHE A 1 105 ? -2.610 8.708 -2.110 1.00 73.44 105 PHE A CA 1
ATOM 829 C C . PHE A 1 105 ? -3.719 9.116 -3.070 1.00 73.44 105 PHE A C 1
ATOM 831 O O . PHE A 1 105 ? -3.733 10.235 -3.579 1.00 73.44 105 PHE A O 1
ATOM 838 N N . GLU A 1 106 ? -4.712 8.240 -3.208 1.00 75.00 106 GLU A N 1
ATOM 839 C CA . GLU A 1 106 ? -6.036 8.596 -3.706 1.00 75.00 106 GLU A CA 1
ATOM 840 C C . GLU A 1 106 ? -7.074 8.333 -2.618 1.00 75.00 106 GLU A C 1
ATOM 842 O O . GLU A 1 106 ? -7.381 7.187 -2.288 1.00 75.00 106 GLU A O 1
ATOM 847 N N . ILE A 1 107 ? -7.661 9.398 -2.078 1.00 73.62 107 ILE A N 1
ATOM 848 C CA . ILE A 1 107 ? -8.683 9.290 -1.035 1.00 73.62 107 ILE A CA 1
ATOM 849 C C . ILE A 1 107 ? -10.063 9.384 -1.696 1.00 73.62 107 ILE A C 1
ATOM 851 O O . ILE A 1 107 ? -10.344 10.282 -2.493 1.00 73.62 107 ILE A O 1
ATOM 855 N N . GLY A 1 108 ? -10.920 8.397 -1.432 1.00 71.50 108 GLY A N 1
ATOM 856 C CA . GLY A 1 108 ? -12.308 8.386 -1.897 1.00 71.50 108 GLY A CA 1
ATOM 857 C C . GLY A 1 108 ? -13.225 9.213 -0.991 1.00 71.50 108 GLY A C 1
ATOM 858 O O . GLY A 1 108 ? -12.927 9.416 0.178 1.00 71.50 108 GLY A O 1
ATOM 859 N N . ALA A 1 109 ? -14.394 9.615 -1.499 1.00 70.69 109 ALA A N 1
ATOM 860 C CA . ALA A 1 109 ? -15.348 10.485 -0.789 1.00 70.69 109 ALA A CA 1
ATOM 861 C C . ALA A 1 109 ? -15.866 9.947 0.567 1.00 70.69 109 ALA A C 1
ATOM 863 O O . ALA A 1 109 ? -16.495 10.683 1.317 1.00 70.69 109 ALA A O 1
ATOM 864 N N . ARG A 1 110 ? -15.643 8.663 0.873 1.00 74.12 110 ARG A N 1
ATOM 865 C CA . ARG A 1 110 ? -16.072 7.997 2.117 1.00 74.12 110 ARG A CA 1
ATOM 866 C C . ARG A 1 110 ? -14.907 7.334 2.857 1.00 74.12 110 ARG A C 1
ATOM 868 O O . ARG A 1 110 ? -15.083 6.313 3.517 1.00 74.12 110 ARG A O 1
ATOM 875 N N . ALA A 1 111 ? -13.711 7.882 2.684 1.00 69.38 111 ALA A N 1
ATOM 876 C CA . ALA A 1 111 ? -12.525 7.475 3.414 1.00 69.38 111 ALA A CA 1
ATOM 877 C C . ALA A 1 111 ? -12.099 8.599 4.363 1.00 69.38 111 ALA A C 1
ATOM 879 O O . ALA A 1 111 ? -12.059 9.767 3.979 1.00 69.38 111 ALA A O 1
ATOM 880 N N . THR A 1 112 ? -11.770 8.237 5.597 1.00 76.75 112 THR A N 1
ATOM 881 C CA . THR A 1 112 ? -11.173 9.132 6.586 1.00 76.75 112 THR A CA 1
ATOM 882 C C . THR A 1 112 ? -9.761 8.650 6.864 1.00 76.75 112 THR A C 1
ATOM 884 O O . THR A 1 112 ? -9.553 7.490 7.216 1.00 76.75 112 THR A O 1
ATOM 887 N N . THR A 1 113 ? -8.786 9.539 6.698 1.00 67.19 113 THR A N 1
ATOM 888 C CA . THR A 1 113 ? -7.368 9.223 6.877 1.00 67.19 113 THR A CA 1
ATOM 889 C C . THR A 1 113 ? -6.752 10.182 7.886 1.00 67.19 113 THR A C 1
ATOM 891 O O . THR A 1 113 ? -6.823 11.395 7.687 1.00 67.19 113 THR A O 1
ATOM 894 N N . SER A 1 114 ? -6.107 9.667 8.928 1.00 68.88 114 SER A N 1
ATOM 895 C CA . SER A 1 114 ? -5.150 10.437 9.722 1.00 68.88 114 SER A CA 1
ATOM 896 C C . SER A 1 114 ? -3.742 10.041 9.291 1.00 68.88 114 SER A C 1
ATOM 898 O O . SER A 1 114 ? -3.342 8.885 9.427 1.00 68.88 114 SER A O 1
ATOM 900 N N . ALA A 1 115 ? -3.009 10.995 8.715 1.00 60.50 115 ALA A N 1
ATOM 901 C CA . ALA A 1 115 ? -1.633 10.797 8.282 1.00 60.50 115 ALA A CA 1
ATOM 902 C C . ALA A 1 115 ? -0.699 11.644 9.152 1.00 60.50 115 ALA A C 1
ATOM 904 O O . ALA A 1 115 ? -0.851 12.864 9.190 1.00 60.50 115 ALA A O 1
ATOM 905 N N . THR A 1 116 ? 0.250 11.014 9.849 1.00 48.97 116 THR A N 1
ATOM 906 C CA . THR A 1 116 ? 1.197 11.719 10.730 1.00 48.97 116 THR A CA 1
ATOM 907 C C . THR A 1 116 ? 2.632 11.411 10.296 1.00 48.97 116 THR A C 1
ATOM 909 O O . THR A 1 116 ? 3.073 10.273 10.412 1.00 48.97 116 THR A O 1
ATOM 912 N N . GLN A 1 117 ? 3.343 12.439 9.806 1.00 46.25 117 GLN A N 1
ATOM 913 C CA . GLN A 1 117 ? 4.754 12.441 9.367 1.00 46.25 117 GLN A CA 1
ATOM 914 C C . GLN A 1 117 ? 5.131 11.458 8.235 1.00 46.25 117 GLN A C 1
ATOM 916 O O . GLN A 1 117 ? 5.170 10.247 8.416 1.00 46.25 117 GLN A O 1
ATOM 921 N N . GLN A 1 118 ? 5.523 12.013 7.081 1.00 47.31 118 GLN A N 1
ATOM 922 C CA . GLN A 1 118 ? 6.292 11.315 6.041 1.00 47.31 118 GLN A CA 1
ATOM 923 C C . GLN A 1 118 ? 7.783 11.576 6.278 1.00 47.31 118 GLN A C 1
ATOM 925 O O . GLN A 1 118 ? 8.241 12.718 6.199 1.00 47.31 118 GLN A O 1
ATOM 930 N N . CYS A 1 119 ? 8.543 10.534 6.605 1.00 46.09 119 CYS A N 1
ATOM 931 C CA . CYS A 1 119 ? 9.973 10.648 6.908 1.00 46.09 119 CYS A CA 1
ATOM 932 C C . CYS A 1 119 ? 10.809 10.488 5.613 1.00 46.09 119 CYS A C 1
ATOM 934 O O . CYS A 1 119 ? 10.325 9.927 4.630 1.00 46.09 119 CYS A O 1
ATOM 936 N N . ARG A 1 120 ? 12.047 11.019 5.549 1.00 46.78 120 ARG A N 1
ATOM 937 C CA . ARG A 1 120 ? 12.950 10.733 4.406 1.00 46.78 120 ARG A CA 1
ATOM 938 C C . ARG A 1 120 ? 13.423 9.288 4.491 1.00 46.78 120 ARG A C 1
ATOM 940 O O . ARG A 1 120 ? 13.829 8.845 5.564 1.00 46.78 120 ARG A O 1
ATOM 947 N N . CYS A 1 121 ? 13.425 8.589 3.360 1.00 51.94 121 CYS A N 1
ATOM 948 C CA . CYS A 1 121 ? 13.801 7.179 3.320 1.00 51.94 121 CYS A CA 1
ATOM 949 C C . CYS A 1 121 ? 15.316 7.039 3.363 1.00 51.94 121 CYS A C 1
ATOM 951 O O . CYS A 1 121 ? 16.006 7.394 2.412 1.00 51.94 121 CYS A O 1
ATOM 953 N N . SER A 1 122 ? 15.819 6.550 4.496 1.00 44.78 122 SER A N 1
ATOM 954 C CA . SER A 1 122 ? 17.178 6.040 4.631 1.00 44.78 122 SER A CA 1
ATOM 955 C C . SER A 1 122 ? 17.102 4.511 4.705 1.00 44.78 122 SER A C 1
ATOM 957 O O . SER A 1 122 ? 16.360 4.002 5.546 1.00 44.78 122 SER A O 1
ATOM 959 N N . PRO A 1 123 ? 17.862 3.769 3.878 1.00 44.44 123 PRO A N 1
ATOM 960 C CA . PRO A 1 123 ? 17.930 2.305 3.935 1.00 44.44 123 PRO A CA 1
ATOM 961 C C . PRO A 1 123 ? 18.637 1.783 5.199 1.00 44.44 123 PRO A C 1
ATOM 963 O O . PRO A 1 123 ? 18.659 0.582 5.451 1.00 44.44 123 PRO A O 1
ATOM 966 N N . VAL A 1 124 ? 19.213 2.678 6.005 1.00 40.66 124 VAL A N 1
ATOM 967 C CA . VAL A 1 124 ? 19.842 2.367 7.287 1.00 40.66 124 VAL A CA 1
ATOM 968 C C . VAL A 1 124 ? 18.983 2.989 8.382 1.00 40.66 124 VAL A C 1
ATOM 970 O O . VAL A 1 124 ? 18.839 4.208 8.420 1.00 40.66 124 VAL A O 1
ATOM 973 N N . TRP A 1 125 ? 18.380 2.110 9.185 1.00 38.78 125 TRP A N 1
ATOM 974 C CA . TRP A 1 125 ? 17.672 2.297 10.456 1.00 38.78 125 TRP A CA 1
ATOM 975 C C . TRP A 1 125 ? 17.472 3.731 10.979 1.00 38.78 125 TRP A C 1
ATOM 977 O O . TRP A 1 125 ? 18.418 4.486 11.171 1.00 38.78 125 TRP A O 1
ATOM 987 N N . ILE A 1 126 ? 16.219 4.001 11.370 1.00 39.56 126 ILE A N 1
ATOM 988 C CA . ILE A 1 126 ? 15.712 5.215 12.030 1.00 39.56 126 ILE A CA 1
ATOM 989 C C . ILE A 1 126 ? 15.623 6.400 11.063 1.00 39.56 126 ILE A C 1
ATOM 991 O O . ILE A 1 126 ? 16.560 7.167 10.847 1.00 39.56 126 ILE A O 1
ATOM 995 N N . ALA A 1 127 ? 14.436 6.556 10.479 1.00 41.19 127 ALA A N 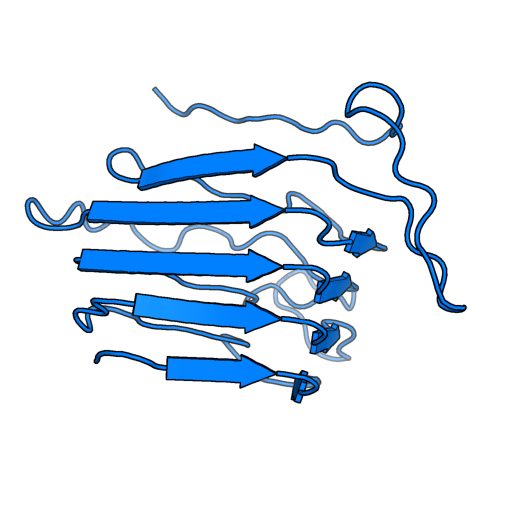1
ATOM 996 C CA . ALA A 1 127 ? 14.116 7.703 9.652 1.00 41.19 127 ALA A CA 1
ATOM 997 C C . ALA A 1 127 ? 14.154 8.986 10.502 1.00 41.19 127 ALA A C 1
ATOM 999 O O . ALA A 1 127 ? 13.475 9.096 11.523 1.00 41.19 127 ALA A O 1
ATOM 1000 N N . HIS A 1 128 ? 14.918 9.987 10.063 1.00 38.28 128 HIS A N 1
ATOM 1001 C CA . HIS A 1 128 ? 14.739 11.351 10.548 1.00 38.28 128 HIS A CA 1
ATOM 1002 C C . HIS A 1 128 ? 13.391 11.861 10.025 1.00 38.28 128 HIS A C 1
ATOM 1004 O O . HIS A 1 128 ? 13.222 12.123 8.829 1.00 38.28 128 HIS A O 1
ATOM 1010 N N . CYS A 1 129 ? 12.411 11.967 10.917 1.00 38.78 129 CYS A N 1
ATOM 1011 C CA . CYS A 1 129 ? 11.089 12.472 10.581 1.00 38.78 129 CYS A CA 1
ATOM 1012 C C . CYS A 1 129 ? 11.107 14.002 10.566 1.00 38.78 129 CYS A C 1
ATOM 1014 O O . CYS A 1 129 ? 11.161 14.659 11.604 1.00 38.78 129 CYS A O 1
ATOM 1016 N N . MET A 1 130 ? 11.076 14.574 9.364 1.00 36.22 130 MET A N 1
ATOM 1017 C CA . MET A 1 130 ? 10.812 15.997 9.176 1.00 36.22 130 MET A CA 1
ATOM 1018 C C . MET A 1 130 ? 9.294 16.229 9.269 1.00 36.22 130 MET A C 1
ATOM 1020 O O . MET A 1 130 ? 8.523 15.410 8.762 1.00 36.22 130 MET A O 1
ATOM 1024 N N . PRO A 1 131 ? 8.826 17.335 9.874 1.00 39.94 131 PRO A N 1
ATOM 1025 C CA . PRO A 1 131 ? 7.453 17.790 9.694 1.00 39.94 131 PRO A CA 1
ATOM 1026 C C . PRO A 1 131 ? 7.151 17.962 8.197 1.00 39.94 131 PRO A C 1
ATOM 1028 O O . PRO A 1 131 ? 8.037 18.297 7.413 1.00 39.94 131 PRO A O 1
ATOM 1031 N N . GLN A 1 132 ? 5.890 17.760 7.820 1.00 49.16 132 GLN A N 1
ATOM 1032 C CA . GLN A 1 132 ? 5.340 17.625 6.458 1.00 49.16 132 GLN A CA 1
ATOM 1033 C C . GLN A 1 132 ? 5.638 18.781 5.466 1.00 49.16 132 GLN A C 1
ATOM 1035 O O . GLN A 1 132 ? 5.205 18.741 4.322 1.00 49.16 132 GLN A O 1
ATOM 1040 N N . ALA A 1 133 ? 6.398 19.800 5.869 1.00 31.41 133 ALA A N 1
ATOM 1041 C CA . ALA A 1 133 ? 6.667 21.017 5.109 1.00 31.41 133 ALA A CA 1
ATOM 1042 C C . ALA A 1 133 ? 7.944 20.990 4.235 1.00 31.41 133 ALA A C 1
ATOM 1044 O O . ALA A 1 133 ? 8.250 21.998 3.607 1.00 31.41 133 ALA A O 1
ATOM 1045 N N . ALA A 1 134 ? 8.713 19.892 4.181 1.00 32.62 134 ALA A N 1
ATOM 1046 C CA . ALA A 1 134 ? 10.069 19.917 3.602 1.00 32.62 134 ALA A CA 1
ATOM 1047 C C . ALA A 1 134 ? 10.399 18.811 2.575 1.00 32.62 134 ALA A C 1
ATOM 1049 O O . ALA A 1 134 ? 11.533 18.316 2.547 1.00 32.62 134 ALA A O 1
ATOM 1050 N N . MET A 1 135 ? 9.455 18.425 1.706 1.00 34.62 135 MET A N 1
ATOM 1051 C CA . MET A 1 135 ? 9.771 17.588 0.535 1.00 34.62 135 MET A CA 1
ATOM 1052 C C . MET A 1 135 ? 9.323 18.242 -0.774 1.00 34.62 135 MET A C 1
ATOM 1054 O O . MET A 1 135 ? 8.143 18.486 -0.996 1.00 34.62 135 MET A O 1
ATOM 1058 N N . ALA A 1 136 ? 10.307 18.520 -1.631 1.00 32.19 136 ALA A N 1
ATOM 1059 C CA . ALA A 1 136 ? 10.211 19.219 -2.910 1.00 32.19 136 ALA A CA 1
ATOM 1060 C C . ALA A 1 136 ? 9.624 18.361 -4.053 1.00 32.19 136 ALA A C 1
ATOM 1062 O O . ALA A 1 136 ? 10.149 18.343 -5.163 1.00 32.19 136 ALA A O 1
ATOM 1063 N N . SER A 1 137 ? 8.528 17.654 -3.798 1.00 39.25 137 SER A N 1
ATOM 1064 C CA . SER A 1 137 ? 7.681 17.064 -4.836 1.00 39.25 137 SER A CA 1
ATOM 1065 C C . SER A 1 137 ? 6.267 17.593 -4.628 1.00 39.25 137 SER A C 1
ATOM 1067 O O . SER A 1 137 ? 5.818 17.732 -3.497 1.00 39.25 137 SER A O 1
ATOM 1069 N N . GLY A 1 138 ? 5.581 17.990 -5.699 1.00 29.47 138 GLY A N 1
ATOM 1070 C CA . GLY A 1 138 ? 4.253 18.604 -5.636 1.00 29.47 138 GLY A CA 1
ATOM 1071 C C . GLY A 1 138 ? 3.185 17.643 -5.112 1.00 29.47 138 GLY A C 1
ATOM 1072 O O . GLY A 1 138 ? 2.422 17.085 -5.899 1.00 29.47 138 GLY A O 1
ATOM 1073 N N . TRP A 1 139 ? 3.118 17.468 -3.790 1.00 36.84 139 TRP A N 1
ATOM 1074 C CA . TRP A 1 139 ? 2.079 16.732 -3.074 1.00 36.84 139 TRP A CA 1
ATOM 1075 C C . TRP A 1 139 ? 0.739 17.434 -3.275 1.00 36.84 139 TRP A C 1
ATOM 1077 O O . TRP A 1 139 ? 0.306 18.260 -2.475 1.00 36.84 139 TRP A O 1
ATOM 1087 N N . THR A 1 140 ? 0.080 17.127 -4.386 1.00 29.45 140 THR A N 1
ATOM 1088 C CA . THR A 1 140 ? -1.269 17.614 -4.634 1.00 29.45 140 THR A CA 1
ATOM 1089 C C . THR A 1 140 ? -2.222 16.649 -3.945 1.00 29.45 140 THR A C 1
ATOM 1091 O O . THR A 1 140 ? -2.504 15.566 -4.455 1.00 29.45 140 THR A O 1
ATOM 1094 N N . PHE A 1 141 ? -2.728 17.040 -2.776 1.00 31.97 141 PHE A N 1
ATOM 1095 C CA . PHE A 1 141 ? -3.991 16.508 -2.279 1.00 31.97 141 PHE A CA 1
ATOM 1096 C C . PHE A 1 141 ? -5.073 16.948 -3.266 1.00 31.97 141 PHE A C 1
ATOM 1098 O O . PHE A 1 141 ? -5.630 18.037 -3.147 1.00 31.97 141 PHE A O 1
ATOM 1105 N N . VAL A 1 142 ? -5.353 16.138 -4.287 1.00 27.55 142 VAL A N 1
ATOM 1106 C CA . VAL A 1 142 ? -6.526 16.379 -5.127 1.00 27.55 142 VAL A CA 1
ATOM 1107 C C . VAL A 1 142 ? -7.742 15.915 -4.329 1.00 27.55 142 VAL A C 1
ATOM 1109 O O . VAL A 1 142 ? -8.202 14.779 -4.460 1.00 27.55 142 VAL A O 1
ATOM 1112 N N . CYS A 1 143 ? -8.263 16.804 -3.480 1.00 23.67 143 CYS A N 1
ATOM 1113 C CA . CYS A 1 143 ? -9.656 16.748 -3.054 1.00 23.67 143 CYS A CA 1
ATOM 1114 C C . CYS A 1 143 ? -10.506 16.974 -4.307 1.00 23.67 143 CYS A C 1
ATOM 1116 O O . CYS A 1 143 ? -10.788 18.105 -4.690 1.00 23.67 143 CYS A O 1
ATOM 1118 N N . GLY A 1 144 ? -10.840 15.886 -5.001 1.00 25.31 144 GLY A N 1
ATOM 1119 C CA . GLY A 1 144 ? -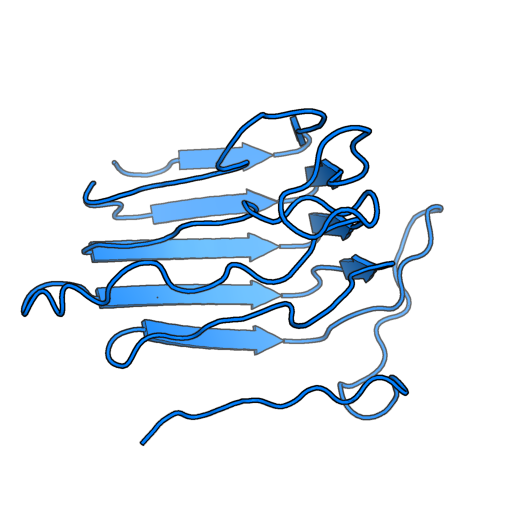11.815 15.933 -6.080 1.00 25.31 144 GLY A CA 1
ATOM 1120 C C . GLY A 1 144 ? -13.173 16.302 -5.494 1.00 25.31 144 GLY A C 1
ATOM 1121 O O . GLY A 1 144 ? -13.678 15.558 -4.650 1.00 25.31 144 GLY A O 1
ATOM 1122 N N . GLN A 1 145 ? -13.690 17.451 -5.934 1.00 27.92 145 GLN A N 1
ATOM 1123 C CA . GLN A 1 145 ? -15.086 17.865 -5.792 1.00 27.92 145 GLN A CA 1
ATOM 1124 C C . GLN A 1 145 ? -16.051 16.759 -6.244 1.00 27.92 145 GLN A C 1
ATOM 1126 O O . GLN A 1 145 ? -15.681 15.965 -7.145 1.00 27.92 145 GLN A O 1
#

Sequence (145 aa):
MKKIWLDRIKISCVGRQLITTNKAITDSMTIGNSDFDGNTDYSASCDGHHDWSFMIYGKTQFSMLNNYIHGTWAVRRRRRVVESEANVVAHVAIDCWGSNTGHSFEIGARATTSATQQCRCSPVWIAHCMPQAAMASGWTFVCGQ

Foldseek 3Di:
DEDAEAAAEEFEADPAESDEPDAPAAPEYEYENYEYYQQYCDDPVNPRAHAHYYHYKHNHEYEYYQYEHESHEHHDDDDDPPDPRIAYEYEYENYEYYHYDYADDDDDPRYDYDYYFHFHDDPDDDTPTDGPPDDPDPHDPPPDD

Organism: NCBI:txid53985

Radius of gyration: 14.87 Å; chains: 1; bounding box: 43×31×33 Å